Protein AF-A0A653BAU1-F1 (afdb_monomer_lite)

InterPro domains:
  IPR000620 EamA domain [PF00892] (9-82)
  IPR037185 Multidrug transporter EmrE superfamily [SSF103481] (11-88)

Structure (mmCIF, N/CA/C/O backbone):
data_AF-A0A653BAU1-F1
#
_entry.id   AF-A0A653BAU1-F1
#
loop_
_atom_site.group_PDB
_atom_site.id
_atom_site.type_symbol
_atom_site.label_atom_id
_atom_site.label_alt_id
_atom_site.label_comp_id
_atom_site.label_asym_id
_atom_site.label_entity_id
_atom_site.label_seq_id
_atom_site.pdbx_PDB_ins_code
_atom_site.Cartn_x
_atom_site.Cartn_y
_atom_site.Cartn_z
_atom_site.occupancy
_atom_site.B_iso_or_equiv
_atom_site.auth_seq_id
_atom_site.auth_comp_id
_atom_site.auth_asym_id
_atom_site.auth_atom_id
_atom_site.pdbx_PDB_model_num
ATOM 1 N N . MET A 1 1 ? 0.731 10.160 32.450 1.00 49.59 1 MET A N 1
ATOM 2 C CA . MET A 1 1 ? 0.166 9.774 31.138 1.00 49.59 1 MET A CA 1
ATOM 3 C C . MET A 1 1 ? -0.232 8.306 31.203 1.00 49.59 1 MET A C 1
ATOM 5 O O . MET A 1 1 ? 0.605 7.446 30.960 1.00 49.59 1 MET A O 1
ATOM 9 N N . GLY A 1 2 ? -1.463 8.017 31.634 1.00 55.97 2 GLY A N 1
ATOM 10 C CA . GLY A 1 2 ? -1.996 6.653 31.634 1.00 55.97 2 GLY A CA 1
ATOM 11 C C . GLY A 1 2 ? -2.296 6.237 30.198 1.00 55.97 2 GLY A C 1
ATOM 12 O O . GLY A 1 2 ? -3.059 6.914 29.519 1.00 55.97 2 GLY A O 1
ATOM 13 N N . ARG A 1 3 ? -1.641 5.183 29.706 1.00 65.44 3 ARG A N 1
ATOM 14 C CA . ARG A 1 3 ? -1.996 4.574 28.421 1.00 65.44 3 ARG A CA 1
ATOM 15 C C . ARG A 1 3 ? -3.180 3.657 28.681 1.00 65.44 3 ARG A C 1
ATOM 17 O O . ARG A 1 3 ? -2.993 2.550 29.175 1.00 65.44 3 ARG A O 1
ATOM 24 N N . GLU A 1 4 ? -4.383 4.147 28.422 1.00 75.06 4 GLU A N 1
ATOM 25 C CA . GLU A 1 4 ? -5.573 3.307 28.461 1.00 75.06 4 GLU A CA 1
ATOM 26 C C . GLU A 1 4 ? -5.472 2.288 27.323 1.00 75.06 4 GLU A C 1
ATOM 28 O O . GLU A 1 4 ? -5.224 2.644 26.168 1.00 75.06 4 GLU A O 1
ATOM 33 N N . LEU A 1 5 ? -5.572 1.004 27.668 1.00 79.44 5 LEU A N 1
ATOM 34 C CA . LEU A 1 5 ? -5.618 -0.063 26.675 1.00 79.44 5 LEU A CA 1
ATOM 35 C C . LEU A 1 5 ? -6.886 0.099 25.822 1.00 79.44 5 LEU A C 1
ATOM 37 O O . LEU A 1 5 ? -7.867 0.661 26.311 1.00 79.44 5 LEU A O 1
ATOM 41 N N . PRO A 1 6 ? -6.899 -0.390 24.570 1.00 77.19 6 PRO A N 1
ATOM 42 C CA . PRO A 1 6 ? -8.095 -0.344 23.743 1.00 77.19 6 PRO A CA 1
ATOM 43 C C . PRO A 1 6 ? -9.258 -0.999 24.495 1.00 77.19 6 PRO A C 1
ATOM 45 O O . PRO A 1 6 ? -9.170 -2.162 24.878 1.00 77.19 6 PRO A O 1
ATOM 48 N N . GLN A 1 7 ? -10.327 -0.250 24.755 1.00 81.62 7 GLN A N 1
ATOM 49 C CA . GLN A 1 7 ? -11.456 -0.759 25.546 1.00 81.62 7 GLN A CA 1
ATOM 50 C C . GLN A 1 7 ? -12.606 -1.278 24.672 1.00 81.62 7 GLN A C 1
ATOM 52 O O . GLN A 1 7 ? -13.502 -1.948 25.170 1.00 81.62 7 GLN A O 1
ATOM 57 N N . GLY A 1 8 ? -12.573 -0.994 23.365 1.00 85.50 8 GLY A N 1
ATOM 58 C CA . GLY A 1 8 ? -13.600 -1.406 22.409 1.00 85.50 8 GLY A CA 1
ATOM 59 C C . GLY A 1 8 ? -13.180 -2.597 21.550 1.00 85.50 8 GLY A C 1
ATOM 60 O O . GLY A 1 8 ? -12.022 -2.703 21.138 1.00 85.50 8 GLY A O 1
ATOM 61 N N . GLU A 1 9 ? -14.147 -3.451 21.217 1.00 87.06 9 GLU A N 1
ATOM 62 C CA . GLU A 1 9 ? -13.970 -4.594 20.308 1.00 87.06 9 GLU A CA 1
ATOM 63 C C . GLU A 1 9 ? -13.417 -4.162 18.942 1.00 87.06 9 GLU A C 1
ATOM 65 O O . GLU A 1 9 ? -12.486 -4.774 18.422 1.00 87.06 9 GLU A O 1
ATOM 70 N N . VAL A 1 10 ? -13.914 -3.044 18.397 1.00 90.75 10 VAL A N 1
ATOM 71 C CA . VAL A 1 10 ? -13.446 -2.473 17.121 1.00 90.75 10 VAL A CA 1
ATOM 72 C C . VAL A 1 10 ? -11.973 -2.059 17.190 1.00 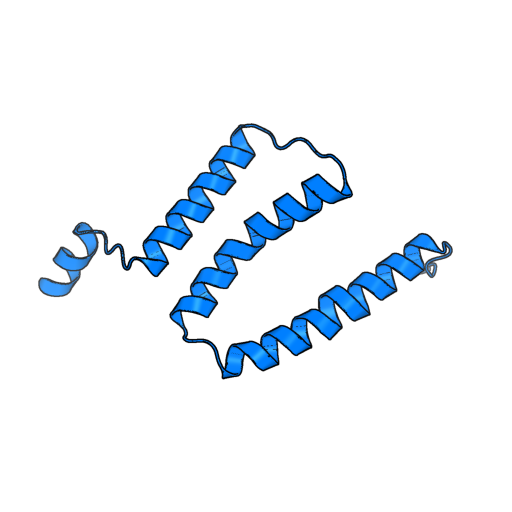90.75 10 VAL A C 1
ATOM 74 O O . VAL A 1 10 ? -11.223 -2.258 16.232 1.00 90.75 10 VAL A O 1
ATOM 77 N N . SER A 1 11 ? -11.522 -1.521 18.324 1.00 89.44 11 SER A N 1
ATOM 78 C CA . SER A 1 11 ? -10.126 -1.115 18.498 1.00 89.44 11 SER A CA 1
ATOM 79 C C . SER A 1 11 ? -9.196 -2.328 18.545 1.00 89.44 11 SER A C 1
ATOM 81 O O . SER A 1 11 ? -8.137 -2.313 17.918 1.00 89.44 11 SER A O 1
ATOM 83 N N . TRP A 1 12 ? -9.606 -3.409 19.215 1.00 94.19 12 TRP A N 1
ATOM 84 C CA . TRP A 1 12 ? -8.866 -4.674 19.201 1.00 94.19 12 TRP A CA 1
ATOM 85 C C . TRP A 1 12 ? -8.851 -5.328 17.820 1.00 94.19 12 TRP A C 1
ATOM 87 O O . TRP A 1 12 ? -7.790 -5.756 17.364 1.00 94.19 12 TRP A O 1
ATOM 97 N N . ALA A 1 13 ? -9.988 -5.349 17.123 1.00 93.06 13 ALA A N 1
ATOM 98 C CA . ALA A 1 13 ? -10.072 -5.852 15.755 1.00 93.06 13 ALA A CA 1
ATOM 99 C C . ALA A 1 13 ? -9.150 -5.069 14.804 1.00 93.06 13 ALA A C 1
ATOM 101 O O . ALA A 1 13 ? -8.444 -5.667 13.994 1.00 93.06 13 ALA A O 1
ATOM 102 N N . SER A 1 14 ? -9.085 -3.743 14.955 1.00 90.56 14 SER A N 1
ATOM 103 C CA . SER A 1 14 ? -8.197 -2.881 14.164 1.00 90.56 14 SER A CA 1
ATOM 104 C C . SER A 1 14 ? -6.718 -3.178 14.431 1.00 90.56 14 SER A C 1
ATOM 106 O O . SER A 1 14 ? -5.928 -3.260 13.491 1.00 90.56 14 SER A O 1
ATOM 108 N N . LEU A 1 15 ? -6.335 -3.399 15.695 1.00 92.94 15 LEU A N 1
ATOM 109 C CA . LEU A 1 15 ? -4.967 -3.793 16.052 1.00 92.94 15 LEU A CA 1
ATOM 110 C C . LEU A 1 15 ? -4.593 -5.164 15.486 1.00 92.94 15 LEU A C 1
ATOM 112 O O . LEU A 1 15 ? -3.483 -5.335 14.980 1.00 92.94 15 LEU A O 1
ATOM 116 N N . LEU A 1 16 ? -5.514 -6.127 15.534 1.00 95.38 16 LEU A N 1
ATOM 117 C CA . LEU A 1 16 ? -5.303 -7.444 14.938 1.00 95.38 16 LEU A CA 1
ATOM 118 C C . LEU A 1 16 ? -5.165 -7.354 13.417 1.00 95.38 16 LEU A C 1
ATOM 120 O O . LEU A 1 16 ? -4.259 -7.972 12.863 1.00 95.38 16 LEU A O 1
ATOM 124 N N . ALA A 1 17 ? -5.993 -6.555 12.742 1.00 93.31 17 ALA A N 1
ATOM 125 C CA . ALA A 1 17 ? -5.874 -6.328 11.305 1.00 93.31 17 ALA A CA 1
ATOM 126 C C . ALA A 1 17 ?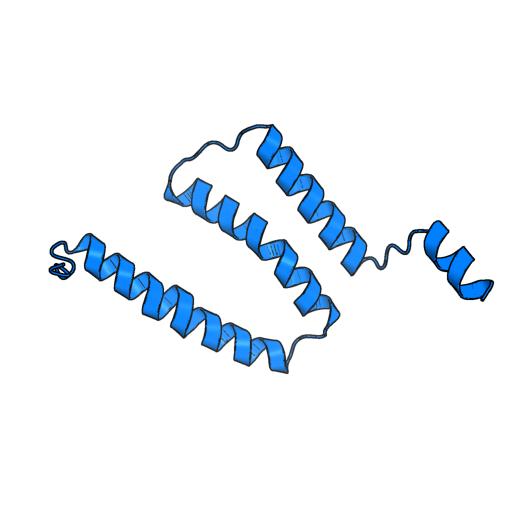 -4.526 -5.676 10.946 1.00 93.31 17 ALA A C 1
ATOM 128 O O . ALA A 1 17 ? -3.828 -6.142 10.043 1.00 93.31 17 ALA A O 1
ATOM 129 N N . LEU A 1 18 ? -4.107 -4.652 11.692 1.00 92.44 18 LEU A N 1
ATOM 130 C CA . LEU A 1 18 ? -2.822 -3.984 11.480 1.00 92.44 18 LEU A CA 1
ATOM 131 C C . LEU A 1 18 ? -1.632 -4.939 11.709 1.00 92.44 18 LEU A C 1
ATOM 133 O O . LEU A 1 18 ? -0.683 -4.977 10.921 1.00 92.44 18 LEU A O 1
ATOM 137 N N . GLY A 1 19 ? -1.679 -5.742 12.770 1.00 95.56 19 GLY A N 1
ATOM 138 C CA . GLY A 1 19 ? -0.614 -6.685 13.102 1.00 95.56 19 GLY A CA 1
ATOM 139 C C . GLY A 1 19 ? -0.555 -7.875 12.145 1.00 95.56 19 GLY A C 1
ATOM 140 O O . GLY A 1 19 ? 0.486 -8.152 11.555 1.00 95.56 19 GLY A O 1
ATOM 141 N N . LEU A 1 20 ? -1.668 -8.582 11.963 1.00 96.44 20 LEU A N 1
ATOM 142 C CA . LEU A 1 20 ? -1.699 -9.834 11.207 1.00 96.44 20 LEU A CA 1
ATOM 143 C C . LEU A 1 20 ? -1.741 -9.602 9.700 1.00 96.44 20 LEU A C 1
ATOM 145 O O . LEU A 1 20 ? -1.002 -10.258 8.972 1.00 96.44 20 LEU A O 1
ATOM 149 N N . VAL A 1 21 ? -2.581 -8.681 9.226 1.00 93.19 21 VAL A N 1
ATOM 150 C CA . VAL A 1 21 ? -2.770 -8.458 7.786 1.00 93.19 21 VAL A CA 1
ATOM 151 C C . VAL A 1 21 ? -1.720 -7.486 7.266 1.00 93.19 21 VAL A C 1
ATOM 153 O O . VAL A 1 21 ? -0.941 -7.840 6.380 1.00 93.19 21 VAL A O 1
ATOM 156 N N . HIS A 1 22 ? -1.667 -6.275 7.827 1.00 88.75 22 HIS A N 1
ATOM 157 C CA . HIS A 1 22 ? -0.791 -5.229 7.296 1.00 88.75 22 HIS A CA 1
ATOM 158 C C . HIS A 1 22 ? 0.691 -5.497 7.571 1.00 88.75 22 HIS A C 1
ATOM 160 O O . HIS A 1 22 ? 1.512 -5.216 6.709 1.00 88.75 22 HIS A O 1
ATOM 166 N N . THR A 1 23 ? 1.048 -6.071 8.723 1.00 91.50 23 THR A N 1
ATOM 167 C CA . THR A 1 23 ? 2.456 -6.361 9.041 1.00 91.50 23 THR A CA 1
ATOM 168 C C . THR A 1 23 ? 2.816 -7.808 8.713 1.00 91.50 23 THR A C 1
ATOM 170 O O . THR A 1 23 ? 3.675 -8.050 7.871 1.00 91.50 23 THR A O 1
ATOM 173 N N . GLY A 1 24 ? 2.148 -8.784 9.333 1.00 95.00 24 GLY A N 1
ATOM 174 C CA . GLY A 1 24 ? 2.500 -10.201 9.218 1.00 95.00 24 GLY A CA 1
ATOM 175 C C . GLY A 1 24 ? 2.377 -10.742 7.794 1.00 95.00 24 GLY A C 1
ATOM 176 O O . GLY A 1 24 ? 3.371 -11.141 7.184 1.00 95.00 24 GLY A O 1
ATOM 177 N N . LEU A 1 25 ? 1.160 -10.739 7.250 1.00 94.81 25 LEU A N 1
ATOM 178 C CA . LEU A 1 25 ? 0.871 -11.286 5.927 1.00 94.81 25 LEU A CA 1
ATOM 179 C C . LEU A 1 25 ? 1.572 -10.489 4.827 1.00 94.81 25 LEU A C 1
ATOM 181 O O . LEU A 1 25 ? 2.203 -11.082 3.952 1.00 94.81 25 LEU A O 1
ATOM 185 N N . MET A 1 26 ? 1.499 -9.157 4.877 1.00 89.88 26 MET A N 1
ATOM 186 C CA . MET A 1 26 ? 2.154 -8.314 3.878 1.00 89.88 26 MET A CA 1
ATOM 187 C C . MET A 1 26 ? 3.662 -8.575 3.819 1.00 89.88 26 MET A C 1
ATOM 189 O O . MET A 1 26 ? 4.199 -8.709 2.723 1.00 89.88 26 MET A O 1
ATOM 193 N N . TYR A 1 27 ? 4.352 -8.685 4.963 1.00 87.38 27 TYR A N 1
ATOM 194 C CA . TYR A 1 27 ? 5.801 -8.911 4.978 1.00 87.38 27 TYR A CA 1
ATOM 195 C C . TYR A 1 27 ? 6.162 -10.338 4.577 1.00 87.38 27 TYR A C 1
ATOM 197 O O . TYR A 1 27 ? 7.151 -10.531 3.870 1.00 87.38 27 TYR A O 1
ATOM 205 N N . LEU A 1 28 ? 5.344 -11.328 4.944 1.00 91.31 28 LEU A N 1
ATOM 206 C CA . LEU A 1 28 ? 5.512 -12.701 4.468 1.00 91.31 28 LEU A CA 1
ATOM 207 C C . LEU A 1 28 ? 5.489 -12.753 2.932 1.00 91.31 28 LEU A C 1
ATOM 209 O O . LEU A 1 28 ? 6.376 -13.346 2.312 1.00 91.31 28 LEU A O 1
ATOM 213 N N . LEU A 1 29 ? 4.509 -12.081 2.320 1.00 88.38 29 LEU A N 1
ATOM 214 C CA . LEU A 1 29 ? 4.399 -11.966 0.868 1.00 88.38 29 LEU A CA 1
ATOM 215 C C . LEU A 1 29 ? 5.552 -11.147 0.284 1.00 88.38 29 LEU A C 1
ATOM 217 O O . LEU A 1 29 ? 6.174 -11.588 -0.677 1.00 88.38 29 LEU A O 1
ATOM 221 N N . LEU A 1 30 ? 5.873 -9.991 0.873 1.00 84.19 30 LEU A N 1
ATOM 222 C CA . LEU A 1 30 ? 6.921 -9.096 0.389 1.00 84.19 30 LEU A CA 1
ATOM 223 C C . LEU A 1 30 ? 8.280 -9.794 0.365 1.00 84.19 30 LEU A C 1
ATOM 225 O O . LEU A 1 30 ? 8.937 -9.784 -0.670 1.00 84.19 30 LEU A O 1
ATOM 229 N N . TYR A 1 31 ? 8.707 -10.419 1.461 1.00 83.75 31 TYR A N 1
ATOM 230 C CA . TYR A 1 31 ? 10.007 -11.085 1.505 1.00 83.75 31 TYR A CA 1
ATOM 231 C C . TYR A 1 31 ? 10.044 -12.338 0.627 1.00 83.75 31 TYR A C 1
ATOM 233 O O . TYR A 1 31 ? 11.057 -12.584 -0.030 1.00 83.75 31 TYR A O 1
ATOM 241 N N . GLY A 1 32 ? 8.935 -13.080 0.530 1.00 84.50 32 GLY A N 1
ATOM 242 C CA . GLY A 1 32 ? 8.821 -14.195 -0.413 1.00 84.50 32 GLY A CA 1
ATOM 243 C C . GLY A 1 32 ? 8.885 -13.754 -1.883 1.00 84.50 32 GLY A C 1
ATOM 244 O O . GLY A 1 32 ? 9.390 -14.487 -2.736 1.00 84.50 32 GLY A O 1
ATOM 245 N N . ALA A 1 33 ? 8.396 -12.551 -2.178 1.00 81.88 33 ALA A N 1
ATOM 246 C CA . ALA A 1 33 ? 8.333 -11.973 -3.511 1.00 81.88 33 ALA A CA 1
ATOM 247 C C . ALA A 1 33 ? 9.641 -11.254 -3.899 1.00 81.88 33 ALA A C 1
ATOM 249 O O . ALA A 1 33 ? 10.145 -11.462 -4.999 1.00 81.88 33 ALA A O 1
ATOM 250 N N . ILE A 1 34 ? 10.258 -10.482 -2.999 1.00 75.69 34 ILE A N 1
ATOM 251 C CA . ILE A 1 34 ? 11.521 -9.756 -3.241 1.00 75.69 34 ILE A CA 1
ATOM 252 C C . ILE A 1 34 ? 12.626 -10.696 -3.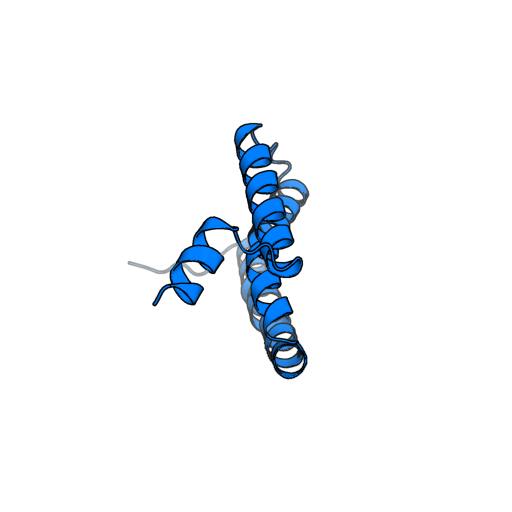734 1.00 75.69 34 ILE A C 1
ATOM 254 O O . ILE A 1 34 ? 13.397 -10.322 -4.611 1.00 75.69 34 ILE A O 1
ATOM 258 N N . GLN A 1 35 ? 12.675 -11.931 -3.230 1.00 70.38 35 GLN A N 1
ATOM 259 C CA . GLN A 1 35 ? 13.654 -12.931 -3.672 1.00 70.38 35 GLN A CA 1
ATOM 260 C C . GLN A 1 35 ? 13.441 -13.406 -5.123 1.00 70.38 35 GLN A C 1
ATOM 262 O O . GLN A 1 35 ? 14.337 -14.006 -5.709 1.00 70.38 35 GLN A O 1
ATOM 267 N N . LYS A 1 36 ? 12.259 -13.161 -5.701 1.00 71.12 36 LYS A N 1
ATOM 268 C CA . LYS A 1 36 ? 11.825 -13.668 -7.013 1.00 71.12 36 LYS A CA 1
ATOM 269 C C . LYS A 1 36 ? 11.567 -12.569 -8.046 1.00 71.12 36 LYS A C 1
ATOM 271 O O . LYS A 1 36 ? 11.432 -12.880 -9.227 1.00 71.12 36 LYS A O 1
ATOM 276 N N . LEU A 1 37 ? 11.459 -11.308 -7.630 1.00 75.75 37 LEU A N 1
ATOM 277 C CA . LEU A 1 37 ? 11.083 -10.210 -8.516 1.00 75.75 37 LEU A CA 1
ATOM 278 C C . LEU A 1 37 ? 12.302 -9.458 -9.081 1.00 75.75 37 LEU A C 1
ATOM 280 O O . LEU A 1 37 ? 13.181 -9.049 -8.323 1.00 75.75 37 LEU A O 1
ATOM 284 N N . PRO A 1 38 ? 12.345 -9.203 -10.405 1.00 70.88 38 PRO A N 1
ATOM 285 C CA . PRO A 1 38 ? 13.339 -8.325 -11.017 1.00 70.88 38 PRO A CA 1
ATOM 286 C C . PRO A 1 38 ? 13.264 -6.901 -10.451 1.00 70.88 38 PRO A C 1
ATOM 288 O O . PRO A 1 38 ? 12.172 -6.379 -10.220 1.00 70.88 38 PRO A O 1
ATOM 291 N N . THR A 1 39 ? 14.407 -6.219 -10.329 1.00 72.69 39 THR A N 1
ATOM 292 C CA . THR A 1 39 ? 14.532 -4.855 -9.769 1.00 72.69 39 THR A CA 1
ATOM 293 C C . THR A 1 39 ? 13.553 -3.840 -10.379 1.00 72.69 39 THR A C 1
ATOM 295 O O . THR A 1 39 ? 13.032 -2.976 -9.676 1.00 72.69 39 THR A O 1
ATOM 298 N N . ALA A 1 40 ? 13.255 -3.966 -11.677 1.00 66.25 40 ALA A N 1
ATOM 299 C CA . ALA A 1 40 ? 12.301 -3.105 -12.379 1.00 66.25 40 ALA A CA 1
ATOM 300 C C . ALA A 1 40 ? 10.864 -3.222 -11.836 1.00 66.25 40 ALA A C 1
ATOM 302 O O . ALA A 1 40 ? 10.127 -2.237 -11.808 1.00 66.25 40 ALA A O 1
ATOM 303 N N . VAL A 1 41 ? 10.465 -4.409 -11.373 1.00 69.06 41 VAL A N 1
ATOM 304 C CA . VAL A 1 41 ? 9.126 -4.639 -10.823 1.00 69.06 41 VAL A CA 1
ATOM 305 C C . VAL A 1 41 ? 9.034 -4.094 -9.398 1.00 69.06 41 VAL A C 1
ATOM 307 O O . VAL A 1 41 ? 8.039 -3.458 -9.069 1.00 69.06 41 VAL A O 1
ATOM 310 N N . THR A 1 42 ? 10.096 -4.213 -8.595 1.00 68.75 42 THR A N 1
ATOM 311 C CA . THR A 1 42 ? 10.178 -3.585 -7.262 1.00 68.75 42 THR A CA 1
ATOM 312 C C . THR A 1 42 ? 9.992 -2.069 -7.336 1.00 68.75 42 THR A C 1
ATOM 314 O O . THR A 1 42 ? 9.210 -1.510 -6.571 1.00 68.75 42 THR A O 1
ATOM 317 N N . GLY A 1 43 ? 10.641 -1.408 -8.303 1.00 71.00 43 GLY A N 1
ATOM 318 C CA . GLY A 1 43 ? 10.463 0.028 -8.530 1.00 71.00 43 GLY A CA 1
ATOM 319 C C . GLY A 1 43 ? 9.034 0.395 -8.941 1.00 71.00 43 GLY A C 1
ATOM 320 O O . GLY A 1 43 ? 8.492 1.380 -8.454 1.00 71.00 43 GLY A O 1
ATOM 321 N N . ALA A 1 44 ? 8.388 -0.414 -9.786 1.00 70.50 44 ALA A N 1
ATOM 322 C CA . ALA A 1 44 ? 6.995 -0.193 -10.174 1.00 70.50 44 ALA A CA 1
ATOM 323 C C . ALA A 1 44 ? 6.004 -0.423 -9.015 1.00 70.50 44 ALA A C 1
ATOM 325 O O . ALA A 1 44 ? 5.034 0.327 -8.891 1.00 70.50 44 ALA A O 1
ATOM 326 N N . LEU A 1 45 ? 6.260 -1.401 -8.134 1.00 72.81 45 LEU A N 1
ATOM 327 C CA . LEU A 1 45 ? 5.439 -1.648 -6.942 1.00 72.81 45 LEU A CA 1
ATOM 328 C C . LEU A 1 45 ? 5.400 -0.434 -6.001 1.00 72.81 45 LEU A C 1
ATOM 330 O O . LEU A 1 45 ? 4.362 -0.161 -5.404 1.00 72.81 45 LEU A O 1
ATOM 334 N N . SER A 1 46 ? 6.478 0.343 -5.890 1.00 76.44 46 SER A N 1
ATOM 335 C CA . SER A 1 46 ? 6.460 1.561 -5.066 1.00 76.44 46 SER A CA 1
ATOM 336 C C . SER A 1 46 ? 5.432 2.591 -5.552 1.00 76.44 46 SER A C 1
ATOM 338 O O . SER A 1 46 ? 4.863 3.314 -4.738 1.00 76.44 46 SER A O 1
ATOM 340 N N . PHE A 1 47 ? 5.146 2.630 -6.857 1.00 76.56 47 PHE A N 1
ATOM 341 C CA . PHE A 1 47 ? 4.161 3.549 -7.439 1.00 76.56 47 PHE A CA 1
ATOM 342 C C . PHE A 1 47 ? 2.740 2.982 -7.486 1.00 76.56 47 PHE A C 1
ATOM 344 O O . PHE A 1 47 ? 1.799 3.753 -7.667 1.00 76.56 47 PHE A O 1
ATOM 351 N N . ILE A 1 48 ? 2.551 1.670 -7.292 1.00 79.62 48 ILE A N 1
ATOM 352 C CA . ILE A 1 48 ? 1.200 1.098 -7.184 1.00 79.62 48 ILE A CA 1
ATOM 353 C C . ILE A 1 48 ? 0.595 1.316 -5.796 1.00 79.62 48 ILE A C 1
ATOM 355 O O . ILE A 1 48 ? -0.624 1.401 -5.670 1.00 79.62 48 ILE A O 1
ATOM 359 N N . TYR A 1 49 ? 1.435 1.465 -4.765 1.00 79.81 49 TYR A N 1
ATOM 360 C CA . TYR A 1 49 ? 0.990 1.634 -3.382 1.00 79.81 49 TYR A CA 1
ATOM 361 C C . TYR A 1 49 ? 0.037 2.829 -3.175 1.00 79.81 49 TYR A C 1
ATOM 363 O O . TYR A 1 49 ? -1.038 2.610 -2.619 1.00 79.81 49 TYR A O 1
ATOM 371 N N . PRO A 1 50 ? 0.326 4.057 -3.659 1.00 81.00 50 PRO A N 1
ATOM 372 C CA . PRO A 1 50 ? -0.600 5.184 -3.518 1.00 81.00 50 PRO A CA 1
ATOM 373 C C . PRO A 1 50 ? -1.953 4.938 -4.194 1.00 81.00 50 PRO A C 1
ATOM 375 O O . PRO A 1 50 ? -2.989 5.334 -3.672 1.00 81.00 50 PRO A O 1
ATOM 378 N N . VAL A 1 51 ? -1.952 4.255 -5.342 1.00 82.69 51 VAL A N 1
ATOM 379 C CA . VAL A 1 51 ? -3.176 3.931 -6.087 1.00 82.69 51 VAL A CA 1
ATOM 380 C C . VAL A 1 51 ? -4.012 2.912 -5.318 1.00 82.69 51 VAL A C 1
ATOM 382 O O . VAL A 1 51 ? -5.214 3.099 -5.154 1.00 82.69 51 VAL A O 1
ATOM 385 N N . ALA A 1 52 ? -3.375 1.862 -4.797 1.00 85.12 52 ALA A N 1
ATOM 386 C CA . ALA A 1 52 ? -4.038 0.856 -3.975 1.00 85.12 52 ALA A CA 1
ATOM 387 C C . ALA A 1 52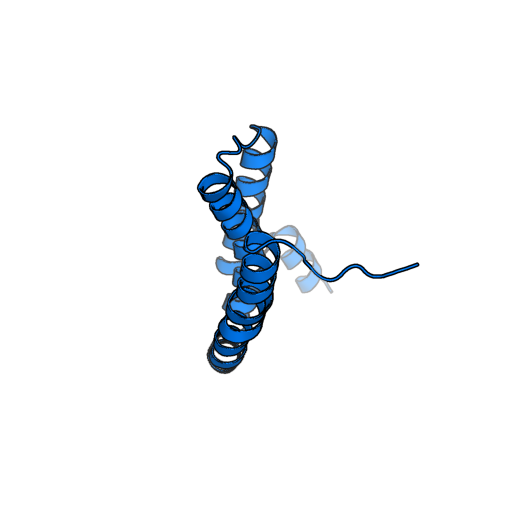 ? -4.600 1.457 -2.678 1.00 85.12 52 ALA A C 1
ATOM 389 O O . ALA A 1 52 ? -5.735 1.159 -2.318 1.00 85.12 52 ALA A O 1
ATOM 390 N N . ALA A 1 53 ? -3.844 2.335 -2.011 1.00 84.50 53 ALA A N 1
ATOM 391 C CA . ALA A 1 53 ? -4.296 3.027 -0.805 1.00 84.50 53 ALA A CA 1
ATOM 392 C C . ALA A 1 53 ? -5.566 3.848 -1.067 1.00 84.50 53 ALA A C 1
ATOM 394 O O . ALA A 1 53 ? -6.526 3.740 -0.314 1.00 84.50 53 ALA A O 1
ATOM 395 N N . ILE A 1 54 ? -5.599 4.597 -2.173 1.00 83.38 54 ILE A N 1
ATOM 396 C CA . ILE A 1 54 ? -6.764 5.385 -2.589 1.00 83.38 54 ILE A CA 1
ATOM 397 C C . ILE A 1 54 ? -7.974 4.498 -2.905 1.00 83.38 54 ILE A C 1
ATOM 399 O O . ILE A 1 54 ? -9.089 4.818 -2.506 1.00 83.38 54 ILE A O 1
ATOM 403 N N . LEU A 1 55 ? -7.769 3.382 -3.611 1.00 83.81 55 LEU A N 1
ATOM 404 C CA . LEU A 1 55 ? -8.854 2.448 -3.923 1.00 83.81 55 LEU A CA 1
ATOM 405 C C . LEU A 1 55 ? -9.458 1.844 -2.656 1.00 83.81 55 LEU A C 1
ATOM 407 O O . LEU A 1 55 ? -10.677 1.775 -2.538 1.00 83.81 55 LEU A O 1
ATOM 411 N N . VAL A 1 56 ? -8.616 1.421 -1.712 1.00 84.62 56 VAL A N 1
ATOM 412 C CA . VAL A 1 56 ? -9.078 0.880 -0.428 1.00 84.62 56 VAL A CA 1
ATOM 413 C C . VAL A 1 56 ? -9.797 1.956 0.383 1.00 84.62 56 VAL A C 1
ATOM 415 O O . VAL A 1 56 ? -10.840 1.658 0.955 1.00 84.62 56 VAL A O 1
ATOM 418 N N . ASP A 1 57 ? -9.294 3.192 0.397 1.00 84.44 57 ASP A N 1
ATOM 419 C CA . ASP A 1 57 ? -9.931 4.311 1.100 1.00 84.44 57 ASP A CA 1
ATOM 420 C C . ASP A 1 57 ? -11.324 4.624 0.530 1.00 84.44 57 ASP A C 1
ATOM 422 O O . ASP A 1 57 ? -12.296 4.759 1.273 1.00 84.44 57 ASP A O 1
ATOM 426 N N . TRP A 1 58 ? -11.451 4.627 -0.801 1.00 82.75 58 TRP A N 1
ATOM 427 C CA . TRP A 1 58 ? -12.738 4.798 -1.472 1.00 82.75 58 TRP A CA 1
ATOM 428 C C . TRP A 1 58 ? -13.709 3.648 -1.168 1.00 82.75 58 TRP A C 1
ATOM 430 O O . TRP A 1 58 ? -14.852 3.904 -0.798 1.00 82.75 58 TRP A O 1
ATOM 440 N N . LEU A 1 59 ? -13.261 2.387 -1.261 1.00 84.94 59 LEU A N 1
ATOM 441 C CA . LEU A 1 59 ? -14.109 1.215 -0.994 1.00 84.94 59 LEU A CA 1
ATOM 442 C C . LEU A 1 59 ? -14.540 1.105 0.476 1.00 84.94 59 LEU A C 1
ATOM 444 O O . LEU A 1 59 ? -15.642 0.634 0.748 1.00 84.94 59 LEU A O 1
ATOM 448 N N . ALA A 1 60 ? -13.661 1.456 1.416 1.00 84.25 60 ALA A N 1
ATOM 449 C CA . ALA A 1 60 ? -13.897 1.250 2.842 1.00 84.25 60 ALA A CA 1
ATOM 450 C C . ALA A 1 60 ? -14.637 2.418 3.508 1.00 84.25 60 ALA A C 1
ATOM 452 O O . ALA A 1 60 ? -15.384 2.187 4.458 1.00 84.25 60 ALA A O 1
ATOM 453 N N . PHE A 1 61 ? -14.429 3.650 3.033 1.00 82.12 61 PHE A N 1
ATOM 454 C CA . PHE A 1 61 ? -14.929 4.861 3.693 1.00 82.12 61 PHE A CA 1
ATOM 455 C C . PHE A 1 61 ? -15.875 5.706 2.827 1.00 82.12 61 PHE A C 1
ATOM 457 O O . PHE A 1 61 ? -16.345 6.739 3.296 1.00 82.12 61 PHE A O 1
ATOM 464 N N . ASP A 1 62 ? -16.166 5.285 1.588 1.00 74.94 62 ASP A N 1
ATOM 465 C CA . ASP A 1 62 ? -17.049 5.985 0.635 1.00 74.94 62 ASP A CA 1
ATOM 466 C C . ASP A 1 62 ? -16.608 7.441 0.344 1.00 74.94 62 ASP A C 1
ATOM 468 O O . ASP A 1 62 ? -17.398 8.321 -0.008 1.00 74.94 62 ASP A O 1
ATOM 472 N N . HIS A 1 63 ? -15.307 7.724 0.499 1.00 74.19 63 HIS A N 1
ATOM 473 C CA . HIS A 1 63 ? -14.740 9.053 0.282 1.00 74.19 63 HIS A CA 1
ATOM 474 C C . HIS A 1 63 ? -14.587 9.365 -1.209 1.00 74.19 63 HIS A C 1
ATOM 476 O O . HIS A 1 63 ? -13.750 8.797 -1.911 1.00 74.19 63 HIS A O 1
ATOM 482 N N . TRP A 1 64 ? -15.350 10.344 -1.692 1.00 67.50 64 TRP A N 1
ATOM 483 C CA . TRP A 1 64 ? -15.234 10.841 -3.060 1.00 67.50 64 TRP A CA 1
ATOM 484 C C . TRP A 1 64 ? -13.939 11.630 -3.230 1.00 67.50 64 TRP A C 1
ATOM 486 O O . TRP A 1 64 ? -13.758 12.700 -2.648 1.00 67.50 64 TRP A O 1
ATOM 496 N N . LEU A 1 65 ? -13.038 11.108 -4.062 1.00 69.44 65 LEU A N 1
ATOM 497 C CA . LEU A 1 65 ? -11.803 11.804 -4.392 1.00 69.44 65 LEU A CA 1
ATOM 498 C C . LEU A 1 65 ? -12.094 13.100 -5.144 1.00 69.44 65 LEU A C 1
ATOM 500 O O . LEU A 1 65 ? -12.812 13.122 -6.148 1.00 69.44 65 LEU A O 1
ATOM 504 N N . SER A 1 66 ? -11.469 14.179 -4.681 1.00 81.56 66 SER A N 1
ATOM 505 C CA . SER A 1 66 ? -11.474 15.465 -5.369 1.00 81.56 66 SER A CA 1
ATOM 506 C C . SER A 1 66 ? -10.902 15.312 -6.788 1.00 81.56 66 SER A C 1
ATOM 508 O O . SER A 1 66 ? -9.963 14.532 -6.992 1.00 81.56 66 SER A O 1
ATOM 510 N N . PRO A 1 67 ? -11.372 16.095 -7.777 1.00 83.00 67 PRO A N 1
ATOM 511 C CA . PRO A 1 67 ? -10.808 16.099 -9.129 1.00 83.00 67 PRO A CA 1
ATOM 512 C C . PRO A 1 67 ? -9.279 16.265 -9.169 1.00 83.00 67 PRO A C 1
ATOM 514 O O . PRO A 1 67 ? -8.606 15.689 -10.025 1.00 83.00 67 PRO A O 1
ATOM 517 N N . LEU A 1 68 ? -8.703 17.003 -8.213 1.00 85.81 68 LEU A N 1
ATOM 518 C CA . LEU A 1 68 ? -7.253 17.186 -8.118 1.00 85.81 68 LEU A CA 1
ATOM 519 C C . LEU A 1 68 ? -6.519 15.908 -7.674 1.00 85.81 68 LEU A C 1
ATOM 521 O O . LEU A 1 68 ? -5.403 15.649 -8.125 1.00 85.81 68 LEU A O 1
ATOM 525 N N . GLN A 1 69 ? -7.136 15.079 -6.829 1.00 82.00 69 GLN A N 1
ATOM 526 C CA . GLN A 1 69 ? -6.558 13.791 -6.436 1.00 82.00 69 GLN A CA 1
ATOM 527 C C . GLN A 1 69 ? -6.566 12.807 -7.607 1.00 82.00 69 GLN A C 1
ATOM 529 O O . GLN A 1 69 ? -5.574 12.113 -7.812 1.00 82.00 69 GLN A O 1
ATOM 534 N N . TRP A 1 70 ? -7.619 12.810 -8.432 1.00 83.50 70 TRP A N 1
ATOM 535 C CA . TRP A 1 70 ? -7.649 12.036 -9.677 1.00 83.50 70 TRP A CA 1
ATOM 536 C C . TRP A 1 70 ? -6.534 12.438 -10.643 1.00 83.50 70 TRP A C 1
ATOM 538 O O . TRP A 1 70 ? -5.895 11.572 -11.243 1.00 83.50 70 TRP A O 1
ATOM 548 N N . PHE A 1 71 ? -6.239 13.736 -10.743 1.00 89.00 71 PHE A N 1
ATOM 549 C CA . PHE A 1 71 ? -5.081 14.208 -11.500 1.00 89.00 71 PHE A CA 1
ATOM 550 C C . PHE A 1 71 ? -3.760 13.676 -10.918 1.00 89.00 71 PHE A C 1
ATOM 552 O O . PHE A 1 71 ? -2.906 13.197 -11.664 1.00 89.00 71 PHE A O 1
ATOM 559 N N . GLY A 1 72 ? -3.613 13.683 -9.590 1.00 85.94 72 GLY A N 1
ATOM 560 C CA . GLY A 1 72 ? -2.467 13.080 -8.904 1.00 85.94 72 GLY A CA 1
ATOM 561 C C . GLY A 1 72 ? -2.314 11.581 -9.194 1.00 85.94 72 GLY A C 1
ATOM 562 O O . GLY A 1 72 ? -1.217 11.132 -9.526 1.00 85.94 72 GLY A O 1
ATOM 563 N N . VAL A 1 73 ? -3.412 10.817 -9.153 1.00 84.25 73 VAL A N 1
ATOM 564 C CA . VAL A 1 73 ? -3.435 9.386 -9.507 1.00 84.25 73 VAL A CA 1
ATOM 565 C C . VAL A 1 73 ? -2.973 9.177 -10.948 1.00 84.25 73 VAL A C 1
ATOM 567 O O . VAL A 1 73 ? -2.091 8.353 -11.198 1.00 84.25 73 VAL A O 1
ATOM 570 N N . ALA A 1 74 ? -3.507 9.953 -11.895 1.00 88.12 74 ALA A N 1
ATOM 571 C CA . ALA A 1 74 ? -3.108 9.872 -13.296 1.00 88.12 74 ALA A CA 1
ATOM 572 C C . ALA A 1 74 ? -1.613 10.183 -13.484 1.00 88.12 74 ALA A C 1
ATOM 574 O O . ALA A 1 74 ? -0.918 9.458 -14.196 1.00 88.12 74 ALA A O 1
ATOM 575 N N . ALA A 1 75 ? -1.093 11.211 -12.807 1.00 87.75 75 ALA A N 1
ATOM 576 C CA . ALA A 1 75 ? 0.322 11.572 -12.859 1.00 87.75 75 ALA A CA 1
ATOM 577 C C . ALA A 1 75 ? 1.236 10.458 -12.312 1.00 87.75 75 ALA A C 1
ATOM 579 O O . ALA A 1 75 ? 2.257 10.145 -12.931 1.00 87.75 75 ALA A O 1
ATOM 580 N N . ILE A 1 76 ? 0.856 9.817 -11.200 1.00 84.44 76 ILE A N 1
ATOM 581 C CA . ILE A 1 76 ? 1.590 8.684 -10.607 1.00 84.44 76 ILE A CA 1
ATOM 582 C C . ILE A 1 76 ? 1.610 7.487 -11.565 1.00 84.44 76 ILE A C 1
ATOM 584 O O . ILE A 1 76 ? 2.674 6.912 -11.809 1.00 84.44 76 ILE A O 1
ATOM 588 N N . LEU A 1 77 ? 0.461 7.137 -12.150 1.00 84.56 77 LEU A N 1
ATOM 589 C CA . LEU A 1 77 ? 0.354 6.036 -13.112 1.00 84.56 77 LEU A CA 1
ATOM 590 C C . LEU A 1 77 ? 1.179 6.299 -14.379 1.00 84.56 77 LEU A C 1
ATOM 592 O O . LEU A 1 77 ? 1.855 5.394 -14.870 1.00 84.56 77 LEU A O 1
ATOM 596 N N . LEU A 1 78 ? 1.183 7.537 -14.881 1.00 85.88 78 LEU A N 1
ATOM 597 C CA . LEU A 1 78 ? 2.013 7.941 -16.018 1.00 85.88 78 LEU A CA 1
ATOM 598 C C . LEU A 1 78 ? 3.509 7.839 -15.701 1.00 85.88 78 LEU A C 1
ATOM 600 O O . LEU A 1 78 ? 4.271 7.323 -16.520 1.00 85.88 78 LEU A O 1
ATOM 604 N N . ALA A 1 79 ? 3.936 8.277 -14.514 1.00 81.25 79 AL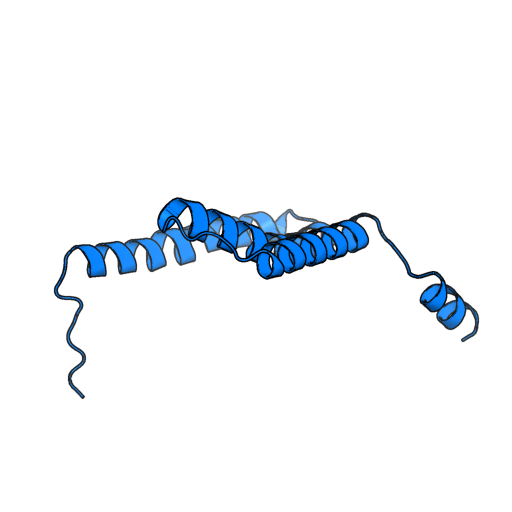A A N 1
ATOM 605 C CA . ALA A 1 79 ? 5.324 8.143 -14.076 1.00 81.25 79 ALA A CA 1
ATOM 606 C C . ALA A 1 79 ? 5.741 6.665 -13.963 1.00 81.25 79 ALA A C 1
ATOM 608 O O . ALA A 1 79 ? 6.787 6.275 -14.490 1.00 81.25 79 ALA A O 1
ATOM 609 N N . ALA A 1 80 ? 4.895 5.827 -13.355 1.00 78.19 80 ALA A N 1
ATOM 610 C CA . ALA A 1 80 ? 5.124 4.387 -13.239 1.00 78.19 80 ALA A CA 1
ATOM 611 C C . ALA A 1 80 ? 5.235 3.709 -14.616 1.00 78.19 80 ALA A C 1
ATOM 613 O O . ALA A 1 80 ? 6.158 2.923 -14.857 1.00 78.19 80 ALA A O 1
ATOM 614 N N . ALA A 1 81 ? 4.339 4.063 -15.543 1.00 81.12 81 ALA A N 1
ATOM 615 C CA . ALA A 1 81 ? 4.367 3.578 -16.917 1.00 81.12 81 ALA A CA 1
ATOM 616 C C . ALA A 1 81 ? 5.641 4.020 -17.653 1.00 81.12 81 ALA A C 1
ATOM 618 O O . ALA A 1 81 ? 6.259 3.207 -18.340 1.00 81.12 81 ALA A O 1
ATOM 619 N N . GLY A 1 82 ? 6.072 5.273 -17.476 1.00 79.75 82 GLY A N 1
ATOM 620 C CA . GLY A 1 82 ? 7.313 5.790 -18.052 1.00 79.75 82 GLY A CA 1
ATOM 621 C C . GLY A 1 82 ? 8.552 5.037 -17.564 1.00 79.75 82 GLY A C 1
ATOM 622 O O . GLY A 1 82 ? 9.425 4.705 -18.370 1.00 79.75 82 GLY A O 1
ATOM 623 N N . MET A 1 83 ? 8.606 4.686 -16.276 1.00 74.31 83 MET A N 1
ATOM 624 C CA . MET A 1 83 ? 9.699 3.877 -15.730 1.00 74.31 83 MET A CA 1
ATOM 625 C C . MET A 1 83 ? 9.703 2.441 -16.270 1.00 74.31 83 MET A C 1
ATOM 627 O O . MET A 1 83 ? 10.763 1.953 -16.658 1.00 74.31 83 MET A O 1
ATOM 631 N N . GLN A 1 84 ? 8.544 1.769 -16.351 1.00 70.12 84 GLN A N 1
ATOM 632 C CA . GLN A 1 84 ? 8.462 0.412 -16.920 1.00 70.12 84 GLN A CA 1
ATOM 633 C C . GLN A 1 84 ? 8.764 0.381 -18.424 1.00 70.12 84 GLN A C 1
ATOM 635 O O . GLN A 1 84 ? 9.377 -0.566 -18.912 1.00 70.12 84 GLN A O 1
ATOM 640 N N . ARG A 1 85 ? 8.349 1.412 -19.169 1.00 73.12 85 ARG A N 1
ATOM 641 C CA . ARG A 1 85 ? 8.552 1.526 -20.624 1.00 73.12 85 ARG A CA 1
ATOM 642 C C . ARG A 1 85 ? 9.934 2.074 -20.999 1.00 73.12 85 ARG A C 1
ATOM 644 O O . ARG A 1 85 ? 10.201 2.255 -22.184 1.00 73.12 85 ARG A O 1
ATOM 651 N N . GLY A 1 86 ? 10.800 2.359 -20.021 1.00 66.19 86 GLY A N 1
ATOM 652 C CA . GLY A 1 86 ? 12.151 2.865 -20.258 1.00 66.19 86 GLY A CA 1
ATOM 653 C C . GLY A 1 86 ? 12.175 4.231 -20.943 1.00 66.19 86 GLY A C 1
ATOM 654 O O . GLY A 1 86 ? 13.077 4.495 -21.740 1.00 66.19 86 GLY A O 1
ATOM 655 N N . TRP A 1 87 ? 11.191 5.096 -20.669 1.00 69.56 87 TRP A N 1
ATOM 656 C CA . TRP A 1 87 ? 11.168 6.462 -21.189 1.00 69.56 87 TRP A CA 1
ATOM 657 C C . TRP A 1 87 ? 12.395 7.215 -20.677 1.00 69.56 87 TRP A C 1
ATOM 659 O O . TRP A 1 87 ? 12.417 7.742 -19.569 1.00 69.56 87 TRP A O 1
ATOM 669 N N . ARG A 1 88 ? 13.450 7.256 -21.492 1.00 62.94 88 ARG A N 1
ATOM 670 C CA . ARG A 1 88 ? 14.615 8.106 -21.265 1.00 62.94 88 ARG A CA 1
ATOM 671 C C . ARG A 1 88 ? 14.310 9.448 -21.920 1.00 62.94 88 ARG A C 1
ATOM 673 O O . ARG A 1 88 ? 14.253 9.495 -23.151 1.00 62.94 88 ARG A O 1
ATOM 680 N N . PRO A 1 89 ? 14.116 10.540 -21.160 1.00 64.81 89 PRO A N 1
ATOM 681 C CA . PRO A 1 89 ? 13.954 11.849 -21.770 1.00 64.81 89 PRO A CA 1
ATOM 682 C C . PRO A 1 89 ? 15.183 12.111 -22.647 1.00 64.81 89 PRO A C 1
ATOM 684 O O . PRO A 1 89 ? 16.313 12.022 -22.165 1.00 64.81 89 PRO A O 1
ATOM 687 N N . ALA A 1 90 ? 14.990 12.412 -23.935 1.00 60.56 90 ALA A N 1
ATOM 688 C CA . ALA A 1 90 ? 16.085 12.585 -24.901 1.00 60.56 90 ALA A CA 1
ATOM 689 C C . ALA A 1 90 ? 17.131 13.633 -24.454 1.00 60.56 90 ALA A C 1
ATOM 691 O O . ALA A 1 90 ? 18.297 13.574 -24.846 1.00 60.56 90 ALA A O 1
ATOM 692 N N . VAL A 1 91 ? 16.726 14.555 -23.574 1.00 61.84 91 VAL A N 1
ATOM 693 C CA . VAL A 1 91 ? 17.577 15.549 -22.903 1.00 61.84 91 VAL A CA 1
ATOM 694 C C . VAL A 1 91 ? 18.680 14.900 -22.050 1.00 61.84 91 VAL A C 1
ATOM 696 O O . VAL A 1 91 ? 19.794 15.418 -21.994 1.00 61.84 91 VAL A O 1
ATOM 699 N N . TRP A 1 92 ? 18.406 13.755 -21.420 1.00 58.72 92 TRP A N 1
ATOM 700 C CA . TRP A 1 92 ? 19.339 13.062 -20.526 1.00 58.72 92 TRP A CA 1
ATOM 701 C C . TRP A 1 92 ? 20.369 12.222 -21.296 1.00 58.72 92 TRP A C 1
ATOM 703 O O . TRP A 1 92 ? 21.562 12.287 -21.010 1.00 58.72 92 TRP A O 1
ATOM 713 N N . VAL A 1 93 ? 19.942 11.526 -22.356 1.00 59.09 93 VAL A N 1
ATOM 714 C CA . VAL A 1 93 ? 20.838 10.743 -23.234 1.00 59.09 93 VAL A CA 1
ATOM 715 C C . VAL A 1 93 ? 21.891 11.637 -23.901 1.00 59.09 93 VAL A C 1
ATOM 717 O O . VAL A 1 93 ? 23.062 11.271 -23.980 1.00 59.09 93 VAL A O 1
ATOM 720 N N . ARG A 1 94 ? 21.506 12.851 -24.318 1.00 57.34 94 ARG A N 1
ATOM 721 C CA . ARG A 1 94 ? 22.422 13.806 -24.963 1.00 57.34 94 ARG A CA 1
ATOM 722 C C . ARG A 1 94 ? 23.515 14.355 -24.039 1.00 57.34 94 ARG A C 1
ATOM 724 O O . ARG A 1 94 ? 24.540 14.790 -24.556 1.00 57.34 94 ARG A O 1
ATOM 731 N N . ARG A 1 95 ? 23.313 14.360 -22.714 1.00 57.50 95 ARG A N 1
ATOM 732 C CA . ARG A 1 95 ? 24.329 14.809 -21.741 1.00 57.50 95 ARG A CA 1
ATOM 733 C C . ARG A 1 95 ? 25.346 13.720 -21.410 1.00 57.50 95 ARG A C 1
ATOM 735 O O . ARG A 1 95 ? 26.516 14.039 -21.281 1.00 57.50 95 ARG A O 1
ATOM 742 N N . VAL A 1 96 ? 24.920 12.459 -21.325 1.00 58.62 96 VAL A N 1
ATOM 743 C CA . VAL A 1 96 ? 25.813 11.331 -20.999 1.00 58.62 96 VAL A CA 1
ATOM 744 C C . VAL A 1 96 ? 26.740 10.971 -22.164 1.00 58.62 96 VAL A C 1
ATOM 746 O O . VAL A 1 96 ? 27.876 10.601 -21.934 1.00 58.62 96 VAL A O 1
ATOM 749 N N . ILE A 1 97 ? 26.292 11.118 -23.416 1.00 59.75 97 ILE A N 1
ATOM 750 C CA . ILE A 1 97 ? 27.120 10.816 -24.605 1.00 59.75 97 ILE A CA 1
ATOM 751 C C . ILE A 1 97 ? 28.177 11.908 -24.876 1.00 59.75 97 ILE A C 1
ATOM 753 O O . ILE A 1 97 ? 29.108 11.696 -25.645 1.00 59.75 97 ILE A O 1
ATOM 757 N N . LYS A 1 98 ? 28.029 13.094 -24.272 1.00 50.66 98 LYS A N 1
ATOM 758 C CA .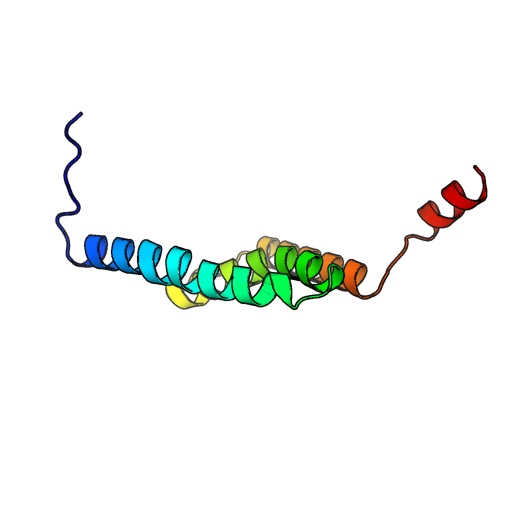 LYS A 1 98 ? 28.945 14.234 -24.448 1.00 50.66 98 LYS A CA 1
ATOM 759 C C . LYS A 1 98 ? 29.907 14.457 -23.268 1.00 50.66 98 LYS A C 1
ATOM 761 O O . LYS A 1 98 ? 30.597 15.474 -23.277 1.00 50.66 98 LYS A O 1
ATOM 766 N N . ALA A 1 99 ? 29.926 13.564 -22.282 1.00 50.31 99 ALA A N 1
ATOM 767 C CA . ALA A 1 99 ? 30.880 13.556 -21.170 1.00 50.31 99 ALA A CA 1
ATOM 768 C C . ALA A 1 99 ? 31.864 12.397 -21.356 1.00 50.31 99 ALA A C 1
ATOM 770 O O . ALA A 1 99 ? 33.046 12.589 -21.007 1.00 50.31 99 ALA A O 1
#

Sequence (99 aa):
MGRELPQGEVSWASLLALGLVHTGLMYLLLYGAIQKLPTAVTGALSFIYPVAAILVDWLAFDHWLSPLQWFGVAAILLAAAGMQRGWRPAVWVRRVIKA

Foldseek 3Di:
DDDDDPPDPVVVVVVCCCPCPVPNVVVVCVVVVVVPDDPLVVVLVVLVVVVVVVVCCCVPPVDDDDPVVVVVNVVSVVVSVCSSVVVDPVVNVVVVVVD

Organism: Ectopseudomonas oleovorans (NCBI:txid301)

Secondary structure (DSSP, 8-state):
---PPP-SHHHHHHHHIIIIIIIIIHHHHHHHHHTTS-HHHHHHHHHHHHHHHHHHHHHHH-----HHHHHHHHHHHHHHHHHHTT---HHHHHHHTT-

Radius of gyration: 19.94 Å; chains: 1; bounding box: 48×31×57 Å

pLDDT: mean 78.53, std 11.43, range [49.59, 96.44]